Protein AF-A0A2E0W9W4-F1 (afdb_monomer_lite)

Structure (mmCIF, N/CA/C/O backbone):
data_AF-A0A2E0W9W4-F1
#
_entry.id   AF-A0A2E0W9W4-F1
#
loop_
_atom_site.group_PDB
_atom_site.id
_atom_site.type_symbol
_atom_site.label_atom_id
_atom_site.label_alt_id
_atom_site.label_comp_id
_atom_site.label_asym_id
_atom_site.label_entity_id
_atom_site.label_seq_id
_atom_site.pdbx_PDB_ins_code
_atom_site.Cartn_x
_atom_site.Cartn_y
_atom_site.Cartn_z
_atom_site.occupancy
_atom_site.B_iso_or_equiv
_atom_site.auth_seq_id
_atom_site.auth_comp_id
_atom_site.auth_asym_id
_atom_site.auth_atom_id
_atom_site.pdbx_PDB_model_num
ATOM 1 N N . MET A 1 1 ? -20.159 11.761 20.937 1.00 59.03 1 MET A N 1
ATOM 2 C CA . MET A 1 1 ? -19.037 12.256 20.106 1.00 59.03 1 MET A CA 1
ATOM 3 C C . MET A 1 1 ? -18.148 11.113 19.605 1.00 59.03 1 MET A C 1
ATOM 5 O O . MET A 1 1 ? -17.893 11.088 18.409 1.00 59.03 1 MET A O 1
ATOM 9 N N . ALA A 1 2 ? -17.831 10.105 20.431 1.00 62.12 2 ALA A N 1
ATOM 10 C CA . ALA A 1 2 ? -17.024 8.926 20.060 1.00 62.12 2 ALA A CA 1
ATOM 11 C C . ALA A 1 2 ? -17.425 8.205 18.746 1.00 62.12 2 ALA A C 1
ATOM 13 O O . ALA A 1 2 ? -16.573 7.824 17.947 1.00 62.12 2 ALA A O 1
ATOM 14 N N . GLY A 1 3 ? -18.726 8.080 18.445 1.00 65.81 3 GLY A N 1
ATOM 15 C CA . GLY A 1 3 ? -19.186 7.452 17.195 1.00 65.81 3 GLY A CA 1
ATOM 16 C C . GLY A 1 3 ? -18.830 8.217 15.906 1.00 65.81 3 GLY A C 1
ATOM 17 O O . GLY A 1 3 ? -18.777 7.613 14.835 1.00 65.81 3 GLY A O 1
ATOM 18 N N . MET A 1 4 ? -18.580 9.530 15.980 1.00 72.44 4 MET A N 1
ATOM 19 C CA . MET A 1 4 ? -18.131 10.323 14.824 1.00 72.44 4 MET A CA 1
ATOM 20 C C . MET A 1 4 ? -16.628 10.165 14.581 1.00 72.44 4 MET A C 1
ATOM 22 O O . MET A 1 4 ? -16.196 10.076 13.431 1.00 72.44 4 MET A O 1
ATOM 26 N N . GLU A 1 5 ? -15.842 10.075 15.652 1.00 77.62 5 GLU A N 1
ATOM 27 C CA . GLU A 1 5 ? -14.392 9.870 15.586 1.00 77.62 5 GLU A CA 1
ATOM 28 C C . GLU A 1 5 ? -14.059 8.499 15.001 1.00 77.62 5 GLU A C 1
ATOM 30 O O . GLU A 1 5 ? -13.232 8.395 14.097 1.00 77.62 5 GLU A O 1
ATOM 35 N N . GLN A 1 6 ? -14.800 7.462 15.399 1.00 78.12 6 GLN A N 1
ATOM 36 C CA . GLN A 1 6 ? -14.597 6.118 14.868 1.00 78.12 6 GLN A CA 1
ATOM 37 C C . GLN A 1 6 ? -14.927 6.010 13.371 1.00 78.12 6 GLN A C 1
ATOM 39 O O . GLN A 1 6 ? -14.152 5.441 12.605 1.00 78.12 6 GLN A O 1
ATOM 44 N N . ARG A 1 7 ? -16.013 6.649 12.909 1.00 81.50 7 ARG A N 1
ATOM 45 C CA . ARG A 1 7 ? -16.325 6.736 11.467 1.00 81.50 7 ARG A CA 1
ATOM 46 C C . ARG A 1 7 ? -15.258 7.498 10.684 1.00 81.50 7 ARG A C 1
ATOM 48 O O . ARG A 1 7 ? -15.025 7.199 9.515 1.00 81.50 7 ARG A O 1
ATOM 55 N N . THR A 1 8 ? -14.636 8.495 11.305 1.00 86.44 8 THR A N 1
ATOM 56 C CA . THR A 1 8 ? -13.564 9.277 10.682 1.00 86.44 8 THR A CA 1
ATOM 57 C C . THR A 1 8 ? -12.298 8.434 10.560 1.00 86.44 8 THR A C 1
ATOM 59 O O . THR A 1 8 ? -11.721 8.375 9.479 1.00 86.44 8 THR A O 1
ATOM 62 N N . ALA A 1 9 ? -11.926 7.694 11.607 1.00 86.44 9 ALA A N 1
ATOM 63 C CA . ALA A 1 9 ? -10.812 6.748 11.583 1.00 86.44 9 ALA A CA 1
ATOM 64 C C . ALA A 1 9 ? -10.987 5.652 10.514 1.00 86.44 9 ALA A C 1
ATOM 66 O O . ALA A 1 9 ? -10.064 5.380 9.742 1.00 86.44 9 ALA A O 1
ATOM 67 N N . ASP A 1 10 ? -12.184 5.069 10.399 1.00 87.44 10 ASP A N 1
ATOM 68 C CA . ASP A 1 10 ? -12.485 4.068 9.366 1.00 87.44 10 ASP A CA 1
ATOM 69 C C . ASP A 1 10 ? -12.357 4.647 7.948 1.00 87.44 10 ASP A C 1
ATOM 71 O O . ASP A 1 10 ? -11.810 4.002 7.052 1.00 87.44 10 ASP A O 1
ATOM 75 N N . ARG A 1 11 ? -12.793 5.895 7.740 1.00 91.06 11 ARG A N 1
ATOM 76 C CA . ARG A 1 11 ? -12.630 6.589 6.454 1.00 91.06 11 ARG A CA 1
ATOM 77 C C . ARG A 1 11 ? -11.173 6.901 6.149 1.00 91.06 11 ARG A C 1
ATOM 79 O O . ARG A 1 11 ? -10.746 6.674 5.024 1.00 91.06 11 ARG A O 1
ATOM 86 N N . VAL A 1 12 ? -10.407 7.392 7.123 1.00 91.88 12 VAL A N 1
ATOM 87 C CA . VAL A 1 12 ? -8.982 7.704 6.936 1.00 91.88 12 VAL A CA 1
ATOM 88 C C . VAL A 1 12 ? -8.208 6.438 6.585 1.00 91.88 12 VAL A C 1
ATOM 90 O O . VAL A 1 12 ? -7.506 6.420 5.582 1.00 91.88 12 VAL A O 1
ATOM 93 N N . THR A 1 13 ? -8.397 5.350 7.334 1.00 91.44 13 THR A N 1
ATOM 94 C CA . THR A 1 13 ? -7.733 4.067 7.042 1.00 91.44 13 THR A CA 1
ATOM 95 C C . THR A 1 13 ? -8.128 3.508 5.672 1.00 91.44 13 THR A C 1
ATOM 97 O O . THR A 1 13 ? -7.271 3.023 4.932 1.00 91.44 13 THR A O 1
ATOM 100 N N . ALA A 1 14 ? -9.400 3.624 5.283 1.00 92.50 14 ALA A N 1
ATOM 101 C CA . ALA A 1 14 ? -9.849 3.231 3.953 1.00 92.50 14 ALA A CA 1
ATOM 102 C C . ALA A 1 14 ? -9.224 4.091 2.840 1.00 92.50 14 ALA A C 1
ATOM 104 O O . ALA A 1 14 ? -8.786 3.544 1.829 1.00 92.50 14 ALA A O 1
ATOM 105 N N . LEU A 1 15 ? -9.137 5.412 3.031 1.00 93.88 15 LEU A N 1
ATOM 106 C CA . LEU A 1 15 ? -8.503 6.331 2.082 1.00 93.88 15 LEU A CA 1
ATOM 107 C C . LEU A 1 15 ? -7.005 6.056 1.945 1.00 93.88 15 LEU A C 1
ATOM 109 O O . LEU A 1 15 ? -6.511 5.988 0.824 1.00 93.88 15 LEU A O 1
ATOM 113 N N . THR A 1 16 ? -6.292 5.836 3.051 1.00 92.31 16 THR A N 1
ATOM 114 C CA . THR A 1 16 ? -4.866 5.480 3.023 1.00 92.31 16 THR A CA 1
ATOM 115 C C . THR A 1 16 ? -4.632 4.218 2.195 1.00 92.31 16 THR A C 1
ATOM 117 O O . THR A 1 16 ? -3.767 4.208 1.320 1.00 92.31 16 THR A O 1
ATOM 120 N N . ALA A 1 17 ? -5.433 3.172 2.421 1.00 92.31 17 ALA A N 1
ATOM 121 C CA . ALA A 1 17 ? -5.342 1.940 1.643 1.00 92.31 17 ALA A CA 1
ATOM 122 C C . ALA A 1 17 ? -5.688 2.171 0.161 1.00 92.31 17 ALA A C 1
ATOM 124 O O . ALA A 1 17 ? -4.984 1.680 -0.715 1.00 92.31 17 ALA A O 1
ATOM 125 N N . ALA A 1 18 ? -6.729 2.953 -0.141 1.00 93.81 18 ALA A N 1
ATOM 126 C CA . ALA A 1 18 ? -7.107 3.263 -1.520 1.00 93.81 18 ALA A CA 1
ATOM 127 C C . ALA A 1 18 ? -5.993 4.011 -2.272 1.00 93.81 18 ALA A C 1
ATOM 129 O O . ALA A 1 18 ? -5.697 3.682 -3.419 1.00 93.81 18 ALA A O 1
ATOM 130 N N . VAL A 1 19 ? -5.338 4.972 -1.615 1.00 93.69 19 VAL A N 1
ATOM 131 C CA . VAL A 1 19 ? -4.196 5.705 -2.176 1.00 93.69 19 VAL A CA 1
ATOM 132 C C . VAL A 1 19 ? -3.027 4.757 -2.451 1.00 93.69 19 VAL A C 1
ATOM 134 O O . VAL A 1 19 ? -2.475 4.778 -3.547 1.00 93.69 19 VAL A O 1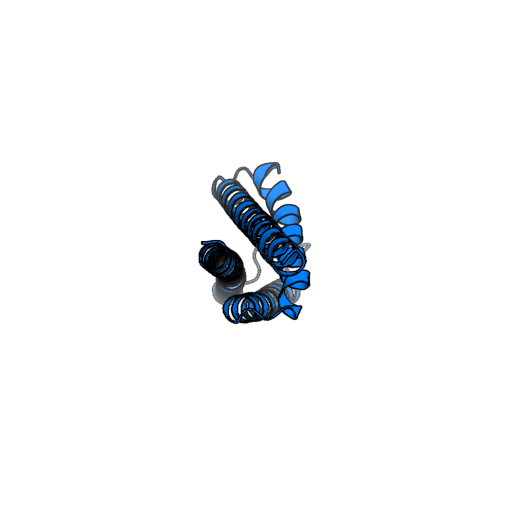
ATOM 137 N N . GLN A 1 20 ? -2.683 3.878 -1.508 1.00 92.00 20 GLN A N 1
ATOM 138 C CA . GLN A 1 20 ? -1.631 2.871 -1.708 1.00 92.00 20 GLN A CA 1
ATOM 139 C C . GLN A 1 20 ? -1.951 1.929 -2.872 1.00 92.00 20 GLN A C 1
ATOM 141 O O . GLN A 1 20 ? -1.085 1.657 -3.701 1.00 92.00 20 GLN A O 1
ATOM 146 N N . ALA A 1 21 ? -3.202 1.482 -2.980 1.00 93.25 21 ALA A N 1
ATOM 147 C CA . ALA A 1 21 ? -3.643 0.654 -4.093 1.00 93.25 21 ALA A CA 1
ATOM 148 C C . ALA A 1 21 ? -3.481 1.377 -5.438 1.00 93.25 21 ALA A C 1
ATOM 150 O O . ALA A 1 21 ? -2.979 0.792 -6.396 1.00 93.25 21 ALA A O 1
ATOM 151 N N . ALA A 1 22 ? -3.855 2.659 -5.497 1.00 93.81 22 ALA A N 1
ATOM 152 C CA . ALA A 1 22 ? -3.709 3.476 -6.696 1.00 93.81 22 ALA A CA 1
ATOM 153 C C . ALA A 1 22 ? -2.240 3.630 -7.112 1.00 93.81 22 ALA A C 1
ATOM 155 O O . ALA A 1 22 ? -1.938 3.514 -8.296 1.00 93.81 22 ALA A O 1
ATOM 156 N N . PHE A 1 23 ? -1.322 3.821 -6.159 1.00 90.31 23 PHE A N 1
ATOM 157 C CA . PHE A 1 23 ? 0.113 3.860 -6.450 1.00 90.31 23 PHE A CA 1
ATOM 158 C C . PHE A 1 23 ? 0.630 2.534 -7.014 1.00 90.31 23 PHE A C 1
ATOM 160 O O . PHE A 1 23 ? 1.332 2.545 -8.019 1.00 90.31 23 PHE A O 1
ATOM 167 N N . LEU A 1 24 ? 0.257 1.399 -6.415 1.00 90.25 24 LEU A N 1
ATOM 168 C CA . LEU A 1 24 ? 0.697 0.073 -6.869 1.00 90.25 24 LEU A CA 1
ATOM 169 C C . LEU A 1 24 ? 0.186 -0.246 -8.277 1.00 90.25 24 LEU A C 1
ATOM 171 O O . LEU A 1 24 ? 0.951 -0.670 -9.140 1.00 90.25 24 LEU A O 1
ATOM 175 N N . ILE A 1 25 ? -1.100 0.004 -8.525 1.00 93.31 25 ILE A N 1
ATOM 176 C CA . ILE A 1 25 ? -1.718 -0.227 -9.834 1.00 93.31 25 ILE A CA 1
ATOM 177 C C . ILE A 1 25 ? -1.151 0.750 -10.867 1.00 93.31 25 ILE A C 1
ATOM 179 O O . ILE A 1 25 ? -0.803 0.339 -11.969 1.00 93.31 25 ILE A O 1
ATOM 183 N N . GLY A 1 26 ? -1.019 2.031 -10.515 1.00 91.69 26 GLY A N 1
ATOM 184 C CA . GLY A 1 26 ? -0.431 3.042 -11.390 1.00 91.69 26 GLY A CA 1
ATOM 185 C C . GLY A 1 26 ? 1.003 2.691 -11.778 1.00 91.69 26 GLY A C 1
ATOM 186 O O . GLY A 1 26 ? 1.352 2.764 -12.953 1.00 91.69 26 GLY A O 1
ATOM 187 N N . TYR A 1 27 ? 1.806 2.226 -10.819 1.00 88.12 27 TYR A N 1
ATOM 188 C CA . TYR A 1 27 ? 3.160 1.749 -11.078 1.00 88.12 27 TYR A CA 1
ATOM 189 C C . TYR A 1 27 ? 3.168 0.535 -12.016 1.00 88.12 27 TYR A C 1
ATOM 191 O O . TYR A 1 27 ? 3.884 0.548 -13.015 1.00 88.12 27 TYR A O 1
ATOM 199 N N . ALA A 1 28 ? 2.306 -0.460 -11.774 1.00 90.75 28 ALA A N 1
ATOM 200 C CA . ALA A 1 28 ? 2.166 -1.618 -12.658 1.00 90.75 28 ALA A CA 1
ATOM 201 C C . ALA A 1 28 ? 1.817 -1.211 -14.100 1.00 90.75 28 ALA A C 1
ATOM 203 O O . ALA A 1 28 ? 2.388 -1.746 -15.048 1.00 90.75 28 ALA A O 1
ATOM 204 N N . VAL A 1 29 ? 0.914 -0.239 -14.274 1.00 93.94 29 VAL A N 1
ATOM 205 C CA . VAL A 1 29 ? 0.528 0.289 -15.592 1.00 93.94 29 VAL A CA 1
ATOM 206 C C . VAL A 1 29 ? 1.700 0.998 -16.271 1.00 93.94 29 VAL A C 1
ATOM 208 O O . VAL A 1 29 ? 1.927 0.783 -17.461 1.00 93.94 29 VAL A O 1
ATOM 211 N N . VAL A 1 30 ? 2.462 1.812 -15.534 1.00 90.19 30 VAL A N 1
ATOM 212 C CA . VAL A 1 30 ? 3.646 2.499 -16.072 1.00 90.19 30 VAL A CA 1
ATOM 213 C C . VAL A 1 30 ? 4.704 1.491 -16.519 1.00 90.19 30 VAL A C 1
ATOM 215 O O . VAL A 1 30 ? 5.183 1.593 -17.646 1.00 90.19 30 VAL A O 1
ATOM 218 N N . ILE A 1 31 ? 5.030 0.489 -15.697 1.00 88.56 31 ILE A N 1
ATOM 219 C CA . ILE A 1 31 ? 6.015 -0.542 -16.056 1.00 88.56 31 ILE A CA 1
ATOM 220 C C . ILE A 1 31 ? 5.531 -1.382 -17.239 1.00 88.56 31 ILE A C 1
ATOM 222 O O . ILE A 1 31 ? 6.302 -1.628 -18.163 1.00 88.56 31 ILE A O 1
ATOM 226 N N . ALA A 1 32 ? 4.251 -1.761 -17.278 1.00 89.56 32 ALA A N 1
ATOM 227 C CA . ALA A 1 32 ? 3.683 -2.473 -18.420 1.00 89.56 32 ALA A CA 1
ATOM 228 C C . ALA A 1 32 ? 3.800 -1.654 -19.715 1.00 89.56 32 ALA A C 1
ATOM 230 O O . ALA A 1 32 ? 4.190 -2.185 -20.754 1.00 89.56 32 ALA A O 1
ATOM 231 N N . TYR A 1 33 ? 3.507 -0.352 -19.650 1.00 92.44 33 TYR A N 1
ATOM 232 C CA . TYR A 1 33 ? 3.663 0.553 -20.784 1.00 92.44 33 TYR A CA 1
ATOM 233 C C . TYR A 1 33 ? 5.126 0.664 -21.233 1.00 92.44 33 TYR A C 1
ATOM 235 O O . TYR A 1 33 ? 5.407 0.579 -22.430 1.00 92.44 33 TYR A O 1
ATOM 243 N N . LEU A 1 34 ? 6.069 0.820 -20.299 1.00 87.69 34 LEU A N 1
ATOM 244 C CA . LEU A 1 34 ? 7.500 0.885 -20.608 1.00 87.69 34 LEU A CA 1
ATOM 245 C C . LEU A 1 34 ? 8.005 -0.422 -21.227 1.00 87.69 34 LEU A C 1
ATOM 247 O O . LEU A 1 34 ? 8.658 -0.379 -22.264 1.00 87.69 34 LEU A O 1
ATOM 251 N N . LEU A 1 35 ? 7.608 -1.573 -20.681 1.00 87.50 35 LEU A N 1
ATOM 252 C CA . LEU A 1 35 ? 7.957 -2.885 -21.223 1.00 87.50 35 LEU A CA 1
ATOM 253 C C . LEU A 1 35 ? 7.488 -3.047 -22.676 1.00 87.50 35 LEU A C 1
ATOM 255 O O . LEU A 1 35 ? 8.243 -3.525 -23.517 1.00 87.50 35 LEU A O 1
ATOM 259 N N . VAL A 1 36 ? 6.255 -2.632 -22.982 1.00 88.62 36 VAL A N 1
ATOM 260 C CA . VAL A 1 36 ? 5.696 -2.721 -24.342 1.00 88.62 36 VAL A CA 1
ATOM 261 C C . VAL A 1 36 ? 6.349 -1.717 -25.295 1.00 88.62 36 VAL A C 1
ATOM 263 O O . VAL A 1 36 ? 6.539 -2.026 -26.468 1.00 88.62 36 VAL A O 1
ATOM 266 N N . SER A 1 37 ? 6.680 -0.516 -24.815 1.00 88.19 37 SER A N 1
ATOM 267 C CA . SER A 1 37 ? 7.181 0.574 -25.662 1.00 88.19 37 SER A CA 1
ATOM 268 C C . SER A 1 37 ? 8.692 0.552 -25.884 1.00 88.19 37 SER A C 1
ATOM 270 O O . SER A 1 37 ? 9.151 1.015 -26.927 1.00 88.19 37 SER A O 1
ATOM 272 N N . ARG A 1 38 ? 9.466 0.041 -24.925 1.00 86.81 38 ARG A N 1
ATOM 273 C CA . ARG A 1 38 ? 10.937 0.109 -24.923 1.00 86.81 38 ARG A CA 1
ATOM 274 C C . ARG A 1 38 ? 11.622 -1.239 -24.707 1.00 86.81 38 ARG A C 1
ATOM 276 O O . ARG A 1 38 ? 12.828 -1.335 -24.907 1.00 86.81 38 ARG A O 1
ATOM 283 N N . GLY A 1 39 ? 10.868 -2.281 -24.359 1.00 78.62 39 GLY A N 1
ATOM 284 C CA . GLY A 1 39 ? 11.439 -3.543 -23.898 1.00 78.62 39 GLY A CA 1
ATOM 285 C C . GLY A 1 39 ? 11.923 -3.459 -22.443 1.00 78.62 39 GLY A C 1
ATOM 286 O O . GLY A 1 39 ? 11.724 -2.442 -21.778 1.00 78.62 39 GLY A O 1
ATOM 287 N N . PRO A 1 40 ? 12.503 -4.542 -21.903 1.00 78.12 40 PRO A N 1
ATOM 288 C CA . PRO A 1 40 ? 13.026 -4.559 -20.539 1.00 78.12 40 PRO A CA 1
ATOM 289 C C . PRO A 1 40 ? 14.253 -3.637 -20.413 1.00 78.12 40 PRO A C 1
ATOM 291 O O . PRO A 1 40 ? 15.250 -3.831 -21.102 1.00 78.12 40 PRO A O 1
ATOM 294 N N . GLU A 1 41 ? 14.184 -2.645 -19.524 1.00 71.81 41 GLU A N 1
ATOM 295 C CA . GLU A 1 41 ? 15.291 -1.730 -19.208 1.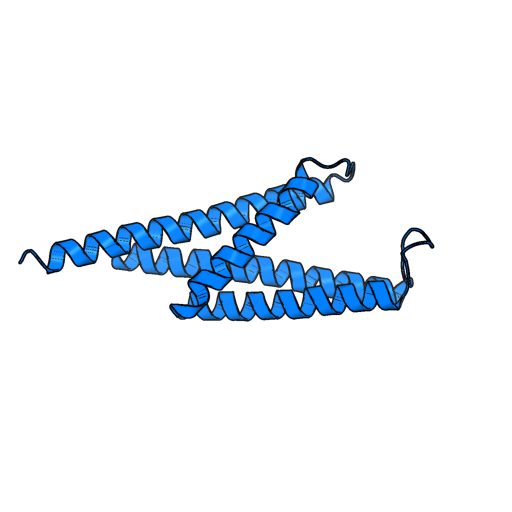00 71.81 41 GLU A CA 1
ATOM 296 C C . GLU A 1 41 ? 15.991 -2.181 -17.906 1.00 71.81 41 GLU A C 1
ATOM 298 O O . GLU A 1 41 ? 15.333 -2.408 -16.891 1.00 71.81 41 GLU A O 1
ATOM 303 N N . GLY A 1 42 ? 17.324 -2.325 -17.918 1.00 64.69 42 GLY A N 1
ATOM 304 C CA . GLY A 1 42 ? 18.140 -2.675 -16.743 1.00 64.69 42 GLY A CA 1
ATOM 305 C C . GLY A 1 42 ? 19.446 -3.402 -17.107 1.00 64.69 42 GLY A C 1
ATOM 306 O O . GLY A 1 42 ? 19.696 -3.641 -18.288 1.00 64.69 42 GLY A O 1
ATOM 307 N N . PRO A 1 43 ? 20.297 -3.758 -16.123 1.00 61.84 43 PRO A N 1
ATOM 308 C CA . PRO A 1 43 ? 21.485 -4.578 -16.366 1.00 61.84 43 PRO A CA 1
ATOM 309 C C . PRO A 1 43 ? 21.085 -5.901 -17.032 1.00 61.84 43 PRO A C 1
ATOM 311 O O . PRO A 1 43 ? 20.155 -6.558 -16.557 1.00 61.84 43 PRO A O 1
ATOM 314 N N . GLU A 1 44 ? 21.781 -6.309 -18.101 1.00 63.78 44 GLU A N 1
ATOM 315 C CA . GLU A 1 44 ? 21.445 -7.522 -18.880 1.00 63.78 44 GLU A CA 1
ATOM 316 C C . GLU A 1 44 ? 21.356 -8.791 -18.014 1.00 63.78 44 GLU A C 1
ATOM 318 O O . GLU A 1 44 ? 20.636 -9.730 -18.338 1.00 63.78 44 GLU A O 1
ATOM 323 N N . GLU A 1 45 ? 22.043 -8.788 -16.871 1.00 58.97 45 GLU A N 1
ATOM 324 C CA . GLU A 1 45 ? 22.070 -9.860 -15.875 1.00 58.97 45 GLU A CA 1
ATOM 325 C C . GLU A 1 45 ? 20.703 -10.122 -15.208 1.00 58.97 45 GLU A C 1
ATOM 327 O O . GLU A 1 45 ? 20.463 -11.224 -14.716 1.00 58.97 45 GLU A O 1
ATOM 332 N N . VAL A 1 46 ? 19.797 -9.133 -15.182 1.00 60.25 46 VAL A N 1
ATOM 333 C CA . VAL A 1 46 ? 18.483 -9.220 -14.506 1.00 60.25 46 VAL A CA 1
ATOM 334 C C . VAL A 1 46 ? 17.307 -8.720 -15.353 1.00 60.25 46 VAL A C 1
ATOM 336 O O . VAL A 1 46 ? 16.158 -9.082 -15.084 1.00 60.25 46 VAL A O 1
ATOM 339 N N . ALA A 1 47 ? 17.565 -7.922 -16.391 1.00 65.31 47 ALA A N 1
ATOM 340 C CA . ALA A 1 47 ? 16.549 -7.346 -17.267 1.00 65.31 47 ALA A CA 1
ATOM 341 C C . ALA A 1 47 ? 16.039 -8.373 -18.290 1.00 65.31 47 ALA A C 1
ATOM 343 O O . ALA A 1 47 ? 16.363 -8.341 -19.474 1.00 65.31 47 ALA A O 1
ATOM 344 N N . SER A 1 48 ? 15.209 -9.306 -17.825 1.00 75.75 48 SER A N 1
ATOM 345 C CA . SER A 1 48 ? 14.503 -10.2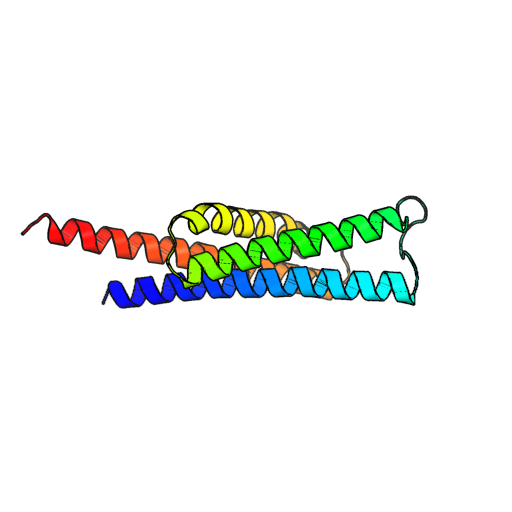56 -18.687 1.00 75.75 48 SER A CA 1
ATOM 346 C C . SER A 1 48 ? 13.031 -9.859 -18.827 1.00 75.75 48 SER A C 1
ATOM 348 O O . SER A 1 48 ? 12.374 -9.514 -17.845 1.00 75.75 48 SER A O 1
ATOM 350 N N . GLY A 1 49 ? 12.482 -9.938 -20.044 1.00 76.81 49 GLY A N 1
ATOM 351 C CA . GLY A 1 49 ? 11.053 -9.689 -20.294 1.00 76.81 49 GLY A CA 1
ATOM 352 C C . GLY A 1 49 ? 10.110 -10.458 -19.347 1.00 76.81 49 GLY A C 1
ATOM 353 O O . GLY A 1 49 ? 9.168 -9.855 -18.834 1.00 76.81 49 GLY A O 1
ATOM 354 N N . PRO A 1 50 ? 10.370 -11.747 -19.033 1.00 82.38 50 PRO A N 1
ATOM 355 C CA . PRO A 1 50 ? 9.603 -12.492 -18.034 1.00 82.38 50 PRO A CA 1
ATOM 356 C C . PRO A 1 50 ? 9.705 -11.930 -16.610 1.00 82.38 50 PRO A C 1
ATOM 358 O O . PRO A 1 50 ? 8.707 -11.937 -15.892 1.00 82.38 50 PRO A O 1
ATOM 361 N N . GLY A 1 51 ? 10.876 -11.431 -16.200 1.00 83.88 51 GLY A N 1
ATOM 362 C CA . GLY A 1 51 ? 11.067 -10.809 -14.887 1.00 83.88 51 GLY A CA 1
ATOM 363 C C . GLY A 1 51 ? 10.225 -9.544 -14.729 1.00 83.88 51 GLY A C 1
ATOM 364 O O . GLY A 1 51 ? 9.457 -9.429 -13.776 1.00 83.88 51 GLY A O 1
ATOM 365 N N . VAL A 1 52 ? 10.278 -8.654 -15.724 1.00 83.44 52 VAL A N 1
ATOM 366 C CA . VAL A 1 52 ? 9.466 -7.424 -15.740 1.00 83.44 52 VAL A CA 1
ATOM 367 C C . VAL A 1 52 ? 7.969 -7.752 -15.827 1.00 83.44 52 VAL A C 1
ATOM 369 O O . VAL A 1 52 ? 7.146 -7.122 -15.167 1.00 83.44 52 VAL A O 1
ATOM 372 N N . ALA A 1 53 ? 7.580 -8.785 -16.580 1.00 86.19 53 ALA A N 1
ATOM 373 C CA . ALA A 1 53 ? 6.189 -9.238 -16.619 1.00 86.19 53 ALA A CA 1
ATOM 374 C C . ALA A 1 53 ? 5.702 -9.758 -15.252 1.00 86.19 53 ALA A C 1
ATOM 376 O O . ALA A 1 53 ? 4.590 -9.434 -14.830 1.00 86.19 53 ALA A O 1
ATOM 377 N N . ALA A 1 54 ? 6.526 -10.528 -14.535 1.00 87.19 54 ALA A N 1
ATOM 378 C CA . ALA A 1 54 ? 6.203 -10.997 -13.189 1.00 87.19 54 ALA A CA 1
ATOM 379 C C . ALA A 1 54 ? 6.065 -9.833 -12.194 1.00 87.19 54 ALA A C 1
ATOM 381 O O . ALA A 1 54 ? 5.177 -9.857 -11.337 1.00 87.19 54 ALA A O 1
ATOM 382 N N . GLU A 1 55 ? 6.891 -8.796 -12.335 1.00 87.25 55 GLU A N 1
ATOM 383 C CA . GLU A 1 55 ? 6.795 -7.560 -11.557 1.00 87.25 55 GLU A CA 1
ATOM 384 C C . GLU A 1 55 ? 5.449 -6.853 -11.780 1.00 87.25 55 GLU A C 1
ATOM 386 O O . GLU A 1 55 ? 4.727 -6.584 -10.817 1.00 87.25 55 GLU A O 1
ATOM 391 N N . VAL A 1 56 ? 5.051 -6.646 -13.042 1.00 89.88 56 VAL A N 1
ATOM 392 C CA . VAL A 1 56 ? 3.748 -6.055 -13.399 1.00 89.88 56 VAL A CA 1
ATOM 393 C C . VAL A 1 56 ? 2.597 -6.841 -12.774 1.00 89.88 56 VAL A C 1
ATOM 395 O O . VAL A 1 56 ? 1.715 -6.258 -12.141 1.00 89.88 56 VAL A O 1
ATOM 398 N N . VAL A 1 57 ? 2.605 -8.170 -12.924 1.00 93.81 57 VAL A N 1
ATOM 399 C CA . VAL A 1 57 ? 1.558 -9.042 -12.373 1.00 93.81 57 VAL A CA 1
ATOM 400 C C . VAL A 1 57 ? 1.516 -8.945 -10.849 1.00 93.81 57 VAL A C 1
ATOM 402 O O . VAL A 1 57 ? 0.435 -8.841 -10.269 1.00 93.81 57 VAL A O 1
ATOM 405 N N . THR A 1 58 ? 2.676 -8.925 -10.194 1.00 92.06 58 THR A N 1
ATOM 406 C CA . THR A 1 58 ? 2.773 -8.838 -8.733 1.00 92.06 58 THR A CA 1
ATOM 407 C C . THR A 1 58 ? 2.195 -7.526 -8.221 1.00 92.06 58 THR A C 1
ATOM 409 O O . THR A 1 58 ? 1.346 -7.544 -7.328 1.00 92.06 58 THR A O 1
ATOM 412 N N . PHE A 1 59 ? 2.581 -6.390 -8.806 1.00 91.88 59 PHE A N 1
ATOM 413 C CA . PHE A 1 59 ? 2.050 -5.091 -8.397 1.00 91.88 59 PHE A CA 1
ATOM 414 C C . PHE A 1 59 ? 0.556 -4.949 -8.687 1.00 91.88 59 PHE A C 1
ATOM 416 O O . PHE A 1 59 ? -0.172 -4.408 -7.855 1.00 91.88 59 PHE A O 1
ATOM 423 N N . ALA A 1 60 ? 0.072 -5.486 -9.809 1.00 93.25 60 ALA A N 1
ATOM 424 C CA . ALA A 1 60 ? -1.350 -5.482 -10.133 1.00 93.25 60 ALA A CA 1
ATOM 425 C C . ALA A 1 60 ? -2.170 -6.319 -9.137 1.00 93.25 60 ALA A C 1
ATOM 427 O O . ALA A 1 60 ? -3.179 -5.841 -8.617 1.00 93.25 60 ALA A O 1
ATOM 428 N N . LEU A 1 61 ? -1.729 -7.544 -8.828 1.00 95.69 61 LEU A N 1
ATOM 429 C CA . LEU A 1 61 ? -2.415 -8.428 -7.879 1.00 95.69 61 LEU A CA 1
ATOM 430 C C . LEU A 1 61 ? -2.357 -7.886 -6.453 1.00 95.69 61 LEU A C 1
ATOM 432 O O . LEU A 1 61 ? -3.374 -7.870 -5.756 1.00 95.69 61 LEU A O 1
ATOM 436 N N . PHE A 1 62 ? -1.188 -7.412 -6.022 1.00 93.69 62 PHE A N 1
ATOM 437 C CA . PHE A 1 62 ? -1.036 -6.815 -4.703 1.00 93.69 62 PHE A CA 1
ATOM 438 C C . PHE A 1 62 ? -1.883 -5.545 -4.588 1.00 93.69 62 PHE A C 1
ATOM 440 O O . PHE A 1 62 ? -2.659 -5.415 -3.644 1.00 93.69 62 PHE A O 1
ATOM 447 N N . GLY A 1 63 ? -1.841 -4.666 -5.593 1.00 93.75 63 GLY A N 1
ATOM 448 C CA . GLY A 1 63 ? -2.686 -3.478 -5.680 1.00 93.75 63 GLY A CA 1
ATOM 449 C C . GLY A 1 63 ? -4.176 -3.810 -5.609 1.00 93.75 63 GLY A C 1
ATOM 450 O O . GLY A 1 63 ? -4.892 -3.226 -4.797 1.00 93.75 63 GLY A O 1
ATOM 451 N N . ALA A 1 64 ? -4.641 -4.805 -6.370 1.00 96.00 64 ALA A N 1
ATOM 452 C CA . ALA A 1 64 ? -6.019 -5.288 -6.297 1.00 96.00 64 ALA A CA 1
ATOM 453 C C . ALA A 1 64 ? -6.375 -5.796 -4.890 1.00 96.00 64 ALA A C 1
ATOM 455 O O . ALA A 1 64 ? -7.424 -5.438 -4.356 1.00 96.00 64 ALA A O 1
ATOM 456 N N . GLY A 1 65 ? -5.486 -6.557 -4.244 1.00 94.81 65 GLY A N 1
ATOM 457 C CA . GLY A 1 65 ? -5.653 -6.986 -2.854 1.00 94.81 65 GLY A CA 1
ATOM 458 C C . GLY A 1 65 ? -5.820 -5.807 -1.889 1.00 94.81 65 GLY A C 1
ATOM 459 O O . GLY A 1 65 ? -6.726 -5.814 -1.051 1.00 94.81 65 GLY A O 1
ATOM 460 N N . VAL A 1 66 ? -5.016 -4.752 -2.049 1.00 95.62 66 VAL A N 1
ATOM 461 C CA . VAL A 1 66 ? -5.130 -3.523 -1.250 1.00 95.62 66 VAL A CA 1
ATOM 462 C C . VAL A 1 66 ? -6.452 -2.792 -1.526 1.00 95.62 66 VAL A C 1
ATOM 464 O O . VAL A 1 66 ? -7.066 -2.298 -0.579 1.00 95.62 66 VAL A O 1
ATOM 467 N N . VAL A 1 67 ? -6.967 -2.789 -2.766 1.00 96.81 67 VAL A N 1
ATOM 468 C CA . VAL A 1 67 ? -8.321 -2.273 -3.061 1.00 96.81 67 VAL A CA 1
ATOM 469 C C . VAL A 1 67 ? -9.374 -3.021 -2.242 1.00 96.81 67 VAL A C 1
ATOM 471 O O . VAL A 1 67 ? -10.232 -2.386 -1.626 1.00 96.81 67 VAL A O 1
ATOM 474 N N . VAL A 1 68 ? -9.306 -4.356 -2.168 1.00 96.75 68 VAL A N 1
ATOM 475 C CA . VAL A 1 68 ? -10.262 -5.141 -1.364 1.00 96.75 68 VAL A CA 1
ATOM 476 C C . VAL A 1 68 ? -10.173 -4.757 0.118 1.00 96.75 68 VAL A C 1
ATOM 478 O O . VAL A 1 68 ? -11.204 -4.605 0.778 1.00 96.75 68 VAL A O 1
ATOM 481 N N . VAL A 1 69 ? -8.966 -4.534 0.646 1.00 94.44 69 VAL A N 1
ATOM 482 C CA . VAL A 1 69 ? -8.764 -4.051 2.024 1.00 94.44 69 VAL A CA 1
ATOM 483 C C . VAL A 1 69 ? -9.383 -2.667 2.224 1.00 94.44 69 VAL A C 1
ATOM 485 O O . VAL A 1 69 ? -10.097 -2.464 3.210 1.00 94.44 69 VAL A O 1
ATOM 488 N N . ALA A 1 70 ? -9.167 -1.741 1.287 1.00 94.12 70 ALA A N 1
ATOM 489 C CA . ALA A 1 70 ? -9.731 -0.395 1.320 1.00 94.12 70 ALA A CA 1
ATOM 490 C C . ALA A 1 70 ? -11.267 -0.429 1.328 1.00 94.12 70 ALA A C 1
ATOM 492 O O . ALA A 1 70 ? -11.898 0.182 2.189 1.00 94.12 70 ALA A O 1
ATOM 493 N N . VAL A 1 71 ? -11.876 -1.224 0.443 1.00 94.56 71 VAL A N 1
ATOM 494 C CA . VAL A 1 71 ? -13.332 -1.433 0.391 1.00 94.56 71 VAL A CA 1
ATOM 495 C C . VAL A 1 71 ? -13.841 -2.095 1.673 1.00 94.56 71 VAL A C 1
ATOM 497 O O . VAL A 1 71 ? -14.886 -1.714 2.204 1.00 94.56 71 VAL A O 1
ATOM 500 N N . GLY A 1 72 ? -13.115 -3.076 2.210 1.00 91.44 72 GLY A N 1
ATOM 501 C CA . GLY A 1 72 ? -13.440 -3.705 3.488 1.00 91.44 72 GLY A CA 1
ATOM 502 C C . GLY A 1 72 ? -13.449 -2.692 4.633 1.00 91.44 72 GLY A C 1
ATOM 503 O O . GLY A 1 72 ? -14.381 -2.687 5.437 1.00 91.44 72 GLY A O 1
ATOM 504 N N . ARG A 1 73 ? -12.449 -1.802 4.678 1.00 92.62 73 ARG A N 1
ATOM 505 C CA . ARG A 1 73 ? -12.353 -0.724 5.671 1.00 92.62 73 ARG A CA 1
ATOM 506 C C . ARG A 1 73 ? -13.461 0.307 5.521 1.00 92.62 73 ARG A C 1
ATOM 508 O O . ARG A 1 73 ? -14.108 0.623 6.513 1.00 92.62 73 ARG A O 1
ATOM 515 N N . TRP A 1 74 ? -13.746 0.732 4.293 1.00 92.00 74 TRP A N 1
ATOM 516 C CA . TRP A 1 74 ? -14.824 1.677 3.997 1.00 92.00 74 TRP A CA 1
ATOM 517 C C . TRP A 1 74 ? -16.190 1.166 4.472 1.00 92.00 74 TRP A C 1
ATOM 519 O O . TRP A 1 74 ? -17.014 1.927 4.968 1.00 92.00 74 TRP A O 1
ATOM 529 N N . ASN A 1 75 ? -16.408 -0.147 4.366 1.00 90.25 75 ASN A N 1
ATOM 530 C CA . ASN A 1 75 ? -17.631 -0.813 4.805 1.00 90.25 75 ASN A CA 1
ATOM 531 C C . ASN A 1 75 ? -17.610 -1.261 6.280 1.00 90.25 75 ASN A C 1
ATOM 533 O O . ASN A 1 75 ? -18.488 -2.020 6.688 1.00 90.25 75 ASN A O 1
ATOM 537 N N . GLY A 1 76 ? -16.597 -0.879 7.066 1.00 86.19 76 GLY A N 1
ATOM 538 C CA . GLY A 1 76 ? -16.496 -1.233 8.485 1.00 86.19 76 GLY A CA 1
ATOM 539 C C . GLY A 1 76 ? -16.308 -2.7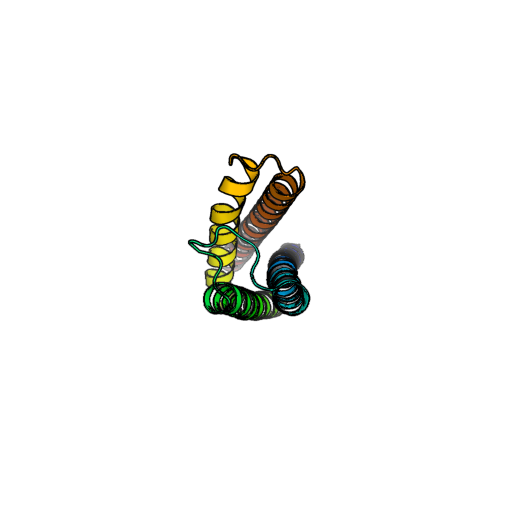30 8.772 1.00 86.19 76 GLY A C 1
ATOM 540 O O . GLY A 1 76 ? -16.589 -3.181 9.881 1.00 86.19 76 GLY A O 1
ATOM 541 N N . ARG A 1 77 ? -15.845 -3.542 7.809 1.00 88.25 77 ARG A N 1
ATOM 542 C CA . ARG A 1 77 ? -15.670 -4.993 8.017 1.00 88.25 77 A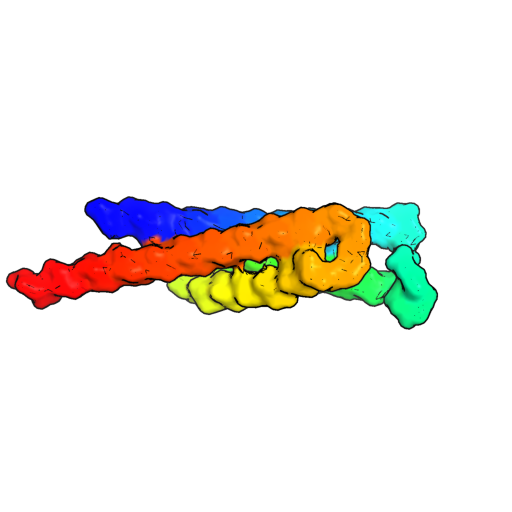RG A CA 1
ATOM 543 C C . ARG A 1 77 ? -14.465 -5.289 8.913 1.00 88.25 77 ARG A C 1
ATOM 545 O O . ARG A 1 77 ? -13.350 -4.877 8.619 1.00 88.25 77 ARG A O 1
ATOM 552 N N . SER A 1 78 ? -14.647 -6.061 9.981 1.00 84.06 78 SER A N 1
ATOM 553 C CA . SER A 1 78 ? -13.570 -6.376 10.939 1.00 84.06 78 SER A CA 1
ATOM 554 C C . SER A 1 78 ? -12.415 -7.184 10.331 1.00 84.06 78 SER A C 1
ATOM 556 O O . SER A 1 78 ? -11.260 -6.970 10.698 1.00 84.06 78 SER A O 1
ATOM 558 N N . TRP A 1 79 ? -12.697 -8.066 9.366 1.00 91.06 79 TRP A N 1
ATOM 559 C CA . TRP A 1 79 ? -11.682 -8.928 8.748 1.00 91.06 79 TRP A CA 1
ATOM 560 C C . TRP A 1 79 ? -10.572 -8.138 8.043 1.00 91.06 79 TRP A C 1
ATOM 562 O O . TRP A 1 79 ? -9.438 -8.605 7.988 1.00 91.06 79 TRP A O 1
ATOM 572 N N . SER A 1 80 ? -10.853 -6.926 7.549 1.00 91.81 80 SER A N 1
ATOM 573 C CA . SER A 1 80 ? -9.867 -6.137 6.807 1.00 91.81 80 SER A CA 1
ATOM 574 C C . SER A 1 80 ? -8.839 -5.446 7.710 1.00 91.81 80 SER A C 1
ATOM 576 O O . SER A 1 80 ? -7.977 -4.727 7.213 1.00 91.81 80 SER A O 1
ATOM 578 N N . THR A 1 81 ? -8.898 -5.614 9.040 1.00 90.56 81 THR A N 1
ATOM 579 C CA . THR A 1 81 ? -8.003 -4.871 9.948 1.00 90.56 81 THR A CA 1
ATOM 580 C C . THR A 1 81 ? -6.598 -5.439 9.947 1.00 90.56 81 THR A C 1
ATOM 582 O O . THR A 1 81 ? -5.635 -4.691 9.821 1.00 90.56 81 THR A O 1
ATOM 585 N N . VAL A 1 82 ? -6.484 -6.759 10.061 1.00 94.06 82 VAL A N 1
ATOM 586 C CA . VAL A 1 82 ? -5.193 -7.448 9.997 1.00 94.06 82 VAL A CA 1
ATOM 587 C C . VAL A 1 82 ? -4.489 -7.190 8.660 1.00 94.06 82 VAL A C 1
ATOM 589 O O . VAL A 1 82 ? -3.364 -6.693 8.695 1.00 94.06 82 VAL A O 1
ATOM 592 N N . PRO A 1 83 ? -5.115 -7.41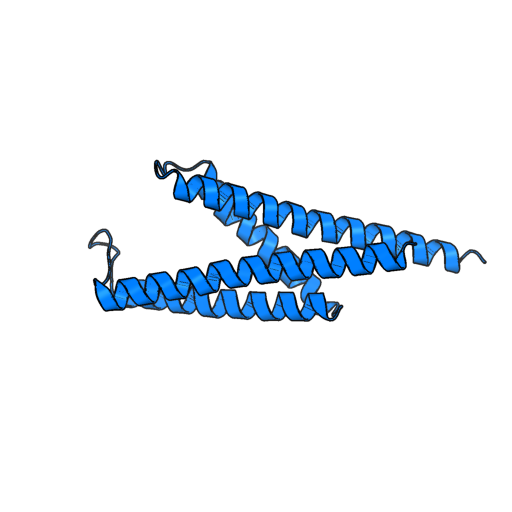7 7.486 1.00 93.88 83 PRO A N 1
ATOM 593 C CA . PRO A 1 83 ? -4.444 -7.161 6.217 1.00 93.88 83 PRO A CA 1
ATOM 594 C C . PRO A 1 83 ? -4.121 -5.676 6.013 1.00 93.88 83 PRO A C 1
ATOM 596 O O . PRO A 1 83 ? -3.083 -5.371 5.441 1.00 93.88 83 PRO A O 1
ATOM 599 N N . PHE A 1 84 ? -4.923 -4.743 6.542 1.00 95.00 84 PHE A N 1
ATOM 600 C CA . PHE A 1 84 ? -4.567 -3.321 6.530 1.00 95.00 84 PHE A CA 1
ATOM 601 C C . PHE A 1 84 ? -3.255 -3.048 7.273 1.00 95.00 84 PHE A C 1
ATOM 603 O O . PHE A 1 84 ? -2.378 -2.390 6.722 1.00 95.00 84 PHE A O 1
ATOM 610 N N . VAL A 1 85 ? -3.092 -3.577 8.490 1.00 96.12 85 VAL A N 1
ATOM 611 C CA . VAL A 1 85 ? -1.845 -3.417 9.258 1.00 96.12 85 VAL A CA 1
ATOM 612 C C . VAL A 1 85 ? -0.665 -4.014 8.497 1.00 96.12 85 VAL A C 1
ATOM 614 O O . VAL A 1 85 ? 0.372 -3.367 8.396 1.00 96.12 85 VAL A O 1
ATOM 617 N N . VAL A 1 86 ? -0.834 -5.200 7.905 1.00 95.81 86 VAL A N 1
ATOM 618 C CA . VAL A 1 86 ? 0.209 -5.837 7.085 1.00 95.81 86 VAL A CA 1
ATOM 619 C C . VAL A 1 86 ? 0.627 -4.932 5.924 1.00 95.81 86 VAL A C 1
ATOM 621 O O . VAL A 1 86 ? 1.818 -4.711 5.733 1.00 95.81 86 VAL A O 1
ATOM 624 N N . VAL A 1 87 ? -0.328 -4.346 5.196 1.00 94.56 87 VAL A N 1
ATOM 625 C CA . VAL A 1 87 ? -0.039 -3.408 4.097 1.00 94.56 87 VAL A CA 1
ATOM 626 C C . VAL A 1 87 ? 0.734 -2.184 4.594 1.00 94.56 87 VAL A C 1
ATOM 628 O O . VAL A 1 87 ? 1.694 -1.771 3.942 1.00 94.56 87 VAL A O 1
ATOM 631 N N . GLN A 1 88 ? 0.380 -1.629 5.758 1.00 95.25 88 GLN A N 1
ATOM 632 C CA . GLN A 1 88 ? 1.111 -0.490 6.323 1.00 95.25 88 GLN A CA 1
ATOM 633 C C . GLN A 1 88 ? 2.544 -0.853 6.715 1.00 95.25 88 GLN A C 1
ATOM 635 O O . GLN A 1 88 ? 3.468 -0.100 6.416 1.00 95.25 88 GLN A O 1
ATOM 640 N N . LEU A 1 89 ? 2.748 -2.017 7.336 1.00 95.50 89 LEU A N 1
ATOM 641 C CA . LEU A 1 89 ? 4.083 -2.477 7.716 1.00 95.50 89 LEU A CA 1
ATOM 642 C C . LEU A 1 89 ? 4.956 -2.740 6.488 1.00 95.50 89 LEU A C 1
ATOM 644 O O . LEU A 1 89 ? 6.082 -2.262 6.445 1.00 95.50 89 LEU A O 1
ATOM 648 N N . LEU A 1 90 ? 4.419 -3.410 5.465 1.00 92.44 90 LEU A N 1
ATOM 649 C CA . LEU A 1 90 ? 5.125 -3.619 4.198 1.00 92.44 90 LEU A CA 1
ATOM 650 C C . LEU A 1 90 ? 5.480 -2.291 3.525 1.00 92.44 90 LEU A C 1
ATOM 652 O O . LEU A 1 90 ? 6.602 -2.122 3.054 1.00 92.44 90 LEU A O 1
ATOM 656 N N . THR A 1 91 ? 4.553 -1.328 3.532 1.00 92.00 91 THR A N 1
ATOM 657 C CA . THR A 1 91 ? 4.802 0.016 2.993 1.00 92.00 91 THR A CA 1
ATOM 658 C C . THR A 1 91 ? 5.972 0.684 3.711 1.00 92.00 91 THR A C 1
ATOM 660 O O . THR A 1 91 ? 6.856 1.215 3.047 1.00 92.00 91 THR A O 1
ATOM 663 N N . LEU A 1 92 ? 6.024 0.606 5.045 1.00 92.12 92 LEU A N 1
ATOM 664 C CA . LEU A 1 92 ? 7.135 1.138 5.842 1.00 92.12 92 LEU A CA 1
ATOM 665 C C . LEU A 1 92 ? 8.457 0.404 5.577 1.00 92.12 92 LEU A C 1
ATOM 667 O O . LEU A 1 92 ? 9.512 1.032 5.491 1.00 92.12 92 LEU A O 1
ATOM 671 N N . THR A 1 93 ? 8.414 -0.922 5.426 1.00 92.38 93 THR A N 1
ATOM 672 C CA . THR A 1 93 ? 9.596 -1.735 5.108 1.00 92.38 93 THR A CA 1
ATOM 673 C C . THR A 1 93 ? 10.207 -1.338 3.767 1.00 92.38 93 THR A C 1
ATOM 675 O O . THR A 1 93 ? 11.427 -1.257 3.660 1.00 92.38 93 THR A O 1
ATOM 678 N N . VAL A 1 94 ? 9.378 -1.062 2.758 1.00 87.62 94 VAL A N 1
ATOM 679 C CA . VAL A 1 94 ? 9.841 -0.673 1.417 1.00 87.62 94 VAL A CA 1
ATOM 680 C C . VAL A 1 94 ? 10.206 0.812 1.347 1.00 87.62 94 VAL A C 1
ATOM 682 O O . VAL A 1 94 ? 11.128 1.183 0.624 1.00 87.62 94 VAL A O 1
ATOM 685 N N . SER A 1 95 ? 9.535 1.680 2.107 1.00 86.50 95 SER A N 1
ATOM 686 C CA . SER A 1 95 ? 9.792 3.121 2.067 1.00 86.50 95 SER A CA 1
ATOM 687 C C . SER A 1 95 ? 11.105 3.527 2.739 1.00 86.50 95 SER A C 1
ATOM 689 O O . SER A 1 95 ? 11.737 4.492 2.308 1.00 86.50 95 SER A O 1
ATOM 691 N N . PHE A 1 96 ? 11.553 2.786 3.754 1.00 82.94 96 PHE A N 1
ATOM 692 C CA . PHE A 1 96 ? 12.798 3.073 4.471 1.00 82.94 96 PHE A CA 1
ATOM 693 C C . PHE A 1 96 ? 14.045 3.035 3.555 1.00 82.94 96 PHE A C 1
ATOM 695 O O . PHE A 1 96 ? 14.778 4.030 3.531 1.00 82.94 96 PHE A O 1
ATOM 702 N N . PRO A 1 97 ? 14.266 1.993 2.722 1.00 82.12 97 PRO A N 1
ATOM 703 C CA . PRO A 1 97 ? 15.311 1.999 1.695 1.00 82.12 97 PRO A CA 1
ATOM 704 C C . PRO A 1 97 ? 15.198 3.138 0.678 1.00 82.12 97 PRO A C 1
ATOM 706 O O . PRO A 1 97 ? 16.218 3.628 0.212 1.00 82.12 97 PRO A O 1
ATOM 709 N N . LEU A 1 98 ? 13.989 3.586 0.329 1.00 80.50 98 LEU A N 1
ATOM 710 C CA . LEU A 1 98 ? 13.806 4.676 -0.638 1.00 80.50 98 LEU A CA 1
ATOM 711 C C . LEU A 1 98 ? 14.225 6.040 -0.071 1.00 80.50 98 LEU A C 1
ATOM 713 O O . LEU A 1 98 ? 14.702 6.898 -0.810 1.00 80.50 98 LEU A O 1
ATOM 717 N N . ILE A 1 99 ? 14.059 6.239 1.239 1.00 81.50 99 ILE A N 1
ATOM 718 C CA . ILE A 1 99 ? 14.454 7.472 1.935 1.00 81.50 99 ILE A CA 1
ATOM 719 C C . ILE A 1 99 ? 15.957 7.483 2.231 1.00 81.50 99 ILE A C 1
ATOM 721 O O . ILE A 1 99 ? 16.606 8.513 2.056 1.00 81.50 99 ILE A O 1
ATOM 725 N N . LEU A 1 100 ? 16.493 6.359 2.717 1.00 75.12 100 LEU A N 1
ATOM 726 C CA . LEU A 1 100 ? 17.852 6.273 3.268 1.00 75.12 100 LEU A CA 1
ATOM 727 C C . LEU A 1 100 ? 18.874 5.638 2.321 1.00 75.12 100 LEU A C 1
ATOM 729 O O . LEU A 1 100 ? 20.075 5.704 2.577 1.00 75.12 100 LEU A O 1
ATOM 733 N N . GLY A 1 101 ? 18.413 4.992 1.253 1.00 64.50 101 GLY A N 1
ATOM 734 C CA . GLY A 1 101 ? 19.263 4.319 0.282 1.00 64.50 101 GLY A CA 1
ATOM 735 C C . GLY A 1 101 ? 20.003 5.277 -0.651 1.00 64.50 101 GLY A C 1
ATOM 736 O O . GLY A 1 101 ? 19.690 6.460 -0.778 1.00 64.50 101 GLY A O 1
ATOM 737 N N . GLN A 1 102 ? 20.978 4.712 -1.364 1.00 52.91 102 GLN A N 1
ATOM 738 C CA . GLN A 1 102 ? 21.890 5.375 -2.308 1.00 52.91 102 GLN A CA 1
ATOM 739 C C . GLN A 1 102 ? 21.205 5.954 -3.565 1.00 52.91 102 GLN A C 1
ATOM 741 O O . GLN A 1 102 ? 21.891 6.430 -4.468 1.00 52.91 102 GLN A O 1
ATOM 746 N N . ALA A 1 103 ? 19.871 5.922 -3.657 1.00 55.00 103 ALA A N 1
ATOM 747 C CA . ALA A 1 103 ? 19.143 6.524 -4.764 1.00 55.00 103 ALA A CA 1
ATOM 748 C C . ALA A 1 103 ? 19.388 8.044 -4.751 1.00 55.00 103 ALA A C 1
ATOM 750 O O . ALA A 1 103 ? 18.868 8.783 -3.909 1.00 55.00 103 ALA A O 1
ATOM 751 N N . ASN A 1 104 ? 20.231 8.514 -5.671 1.00 54.97 104 ASN A N 1
ATOM 752 C CA . ASN A 1 104 ? 20.464 9.936 -5.938 1.00 54.97 104 ASN A CA 1
ATOM 753 C C . ASN A 1 104 ? 19.327 10.575 -6.752 1.00 54.97 104 ASN A C 1
ATOM 755 O O . ASN A 1 104 ? 19.393 11.752 -7.096 1.00 54.97 104 ASN A O 1
ATOM 759 N N . GLU A 1 105 ? 18.260 9.827 -7.022 1.00 71.56 105 GLU A N 1
ATOM 760 C CA . GLU A 1 105 ? 17.051 10.349 -7.635 1.00 71.56 105 GLU A CA 1
ATOM 761 C C . GLU A 1 105 ? 16.124 10.930 -6.568 1.00 71.56 105 GLU A C 1
ATOM 763 O O . GLU A 1 105 ? 15.504 10.215 -5.777 1.00 71.56 105 GLU A O 1
ATOM 768 N N . THR A 1 106 ? 15.988 12.256 -6.576 1.00 78.06 106 THR A N 1
ATOM 769 C CA . THR A 1 106 ? 15.063 13.021 -5.725 1.00 78.06 106 THR A CA 1
ATOM 770 C C . THR A 1 106 ? 13.643 12.433 -5.722 1.00 78.06 106 THR A C 1
ATOM 772 O O . THR A 1 106 ? 12.974 12.449 -4.689 1.00 78.06 106 THR A O 1
ATOM 775 N N . GLY A 1 107 ? 13.200 11.855 -6.845 1.00 77.44 107 GLY A N 1
ATOM 776 C CA . GLY A 1 107 ? 11.893 11.207 -6.973 1.00 77.44 107 GLY A CA 1
ATOM 777 C C . GLY A 1 107 ? 11.701 10.006 -6.042 1.00 77.44 107 GLY A C 1
ATOM 778 O O . GLY A 1 107 ? 10.668 9.917 -5.379 1.00 77.44 107 GLY A O 1
ATOM 779 N N . ALA A 1 108 ? 12.704 9.130 -5.918 1.00 78.81 108 ALA A N 1
ATOM 780 C CA . ALA A 1 108 ? 12.630 7.950 -5.054 1.00 78.81 108 ALA A CA 1
ATOM 781 C C . ALA A 1 108 ? 12.506 8.340 -3.572 1.00 78.81 108 ALA A C 1
ATOM 783 O O . ALA A 1 108 ? 11.671 7.797 -2.847 1.00 78.81 108 ALA A O 1
ATOM 784 N N . ARG A 1 109 ? 13.262 9.357 -3.140 1.00 82.81 109 ARG A N 1
ATOM 785 C CA . ARG A 1 109 ? 13.215 9.867 -1.760 1.00 82.81 109 ARG A CA 1
ATOM 786 C C . ARG A 1 109 ? 11.870 10.499 -1.425 1.00 82.81 109 ARG A C 1
ATOM 788 O O . ARG A 1 109 ? 11.329 10.243 -0.351 1.00 82.81 109 ARG A O 1
ATOM 795 N N . ILE A 1 110 ? 11.313 11.295 -2.343 1.00 86.38 110 ILE A N 1
ATOM 796 C CA . ILE A 1 110 ? 9.980 11.894 -2.175 1.00 86.38 110 ILE A CA 1
ATOM 797 C C . ILE A 1 110 ? 8.921 10.794 -2.080 1.00 86.38 110 ILE A C 1
ATOM 799 O O . ILE A 1 110 ? 8.108 10.821 -1.159 1.00 86.38 110 ILE A O 1
ATOM 803 N N . ALA A 1 111 ? 8.950 9.805 -2.979 1.00 83.44 111 ALA A N 1
ATOM 804 C CA . ALA A 1 111 ? 8.014 8.684 -2.947 1.00 83.44 111 ALA A CA 1
ATOM 805 C C . ALA A 1 111 ? 8.105 7.908 -1.622 1.00 83.44 111 ALA A C 1
ATOM 807 O O . ALA A 1 111 ? 7.080 7.645 -0.991 1.00 83.44 111 ALA A O 1
ATOM 808 N N . GLY A 1 112 ? 9.324 7.620 -1.152 1.00 86.38 112 GLY A N 1
ATOM 809 C CA . GLY A 1 112 ? 9.561 6.986 0.143 1.00 86.38 112 GLY A CA 1
ATOM 810 C C . GLY A 1 112 ? 9.016 7.807 1.315 1.00 86.38 112 GLY A C 1
ATOM 811 O O . GLY A 1 112 ? 8.322 7.269 2.182 1.00 86.38 112 GLY A O 1
ATOM 812 N N . ALA A 1 113 ? 9.261 9.119 1.334 1.00 89.38 113 ALA A N 1
ATOM 813 C CA . ALA A 1 113 ? 8.745 10.010 2.371 1.00 89.38 113 ALA A CA 1
ATOM 814 C C . ALA A 1 113 ? 7.209 10.030 2.383 1.00 89.38 113 ALA A C 1
ATOM 816 O O . ALA A 1 113 ? 6.600 9.812 3.431 1.00 89.38 113 ALA A O 1
ATOM 817 N N . VAL A 1 114 ? 6.577 10.216 1.220 1.00 90.69 114 VAL A N 1
ATOM 818 C CA . VAL A 1 114 ? 5.112 10.224 1.074 1.00 90.69 114 VAL A CA 1
ATOM 819 C C . VAL A 1 114 ? 4.505 8.899 1.532 1.00 90.69 114 VAL A C 1
ATOM 821 O O . VAL A 1 114 ? 3.558 8.903 2.319 1.00 90.69 114 VAL A O 1
ATOM 824 N N . ALA A 1 115 ? 5.070 7.769 1.100 1.00 88.94 115 ALA A N 1
ATOM 825 C CA . ALA A 1 115 ? 4.614 6.441 1.503 1.00 88.94 115 ALA A CA 1
ATOM 826 C C . ALA A 1 115 ? 4.723 6.234 3.022 1.00 88.94 115 ALA A C 1
ATOM 828 O O . ALA A 1 115 ? 3.797 5.712 3.646 1.00 88.94 115 ALA A O 1
ATOM 829 N N . THR A 1 116 ? 5.813 6.711 3.629 1.00 92.25 116 THR A N 1
ATOM 830 C CA . THR A 1 116 ? 6.029 6.643 5.081 1.00 92.25 116 THR A CA 1
ATOM 831 C C . THR A 1 116 ? 4.984 7.455 5.834 1.00 92.25 116 THR A C 1
ATOM 833 O O . THR A 1 116 ? 4.326 6.926 6.728 1.00 92.25 116 THR A O 1
ATOM 836 N N . PHE A 1 117 ? 4.771 8.717 5.454 1.00 93.00 117 PHE A N 1
ATOM 837 C CA . PHE A 1 117 ? 3.756 9.556 6.092 1.00 93.00 117 PHE A CA 1
ATOM 838 C C . PHE A 1 117 ? 2.352 8.972 5.936 1.00 93.00 117 PHE A C 1
ATOM 840 O O . PHE A 1 117 ? 1.614 8.907 6.917 1.00 93.00 117 PHE A O 1
ATOM 847 N N . ALA A 1 118 ? 1.995 8.488 4.744 1.00 91.88 118 ALA A N 1
ATOM 848 C CA . ALA A 1 118 ? 0.711 7.832 4.517 1.00 91.88 118 ALA A CA 1
ATOM 849 C C . ALA A 1 118 ? 0.527 6.617 5.441 1.00 91.88 118 ALA A C 1
ATOM 851 O O . ALA A 1 118 ? -0.537 6.468 6.048 1.00 91.88 118 ALA A O 1
ATOM 852 N N . ALA A 1 119 ? 1.568 5.794 5.605 1.00 92.19 119 ALA A N 1
ATOM 853 C CA . ALA A 1 119 ? 1.497 4.614 6.453 1.00 92.19 119 ALA A CA 1
ATOM 854 C C . ALA A 1 119 ? 1.374 4.940 7.943 1.00 92.19 119 ALA A C 1
ATOM 856 O O . ALA A 1 119 ? 0.560 4.337 8.648 1.00 92.19 119 ALA A O 1
ATOM 857 N N . LEU A 1 120 ? 2.111 5.946 8.414 1.00 94.50 120 LEU A N 1
ATOM 858 C CA . LEU A 1 120 ? 1.996 6.440 9.784 1.00 94.50 120 LEU A CA 1
ATOM 859 C C . LEU A 1 120 ? 0.612 7.038 10.062 1.00 94.50 120 LEU A C 1
ATOM 861 O O . LEU A 1 120 ? 0.032 6.751 11.107 1.00 94.50 120 LEU A O 1
ATOM 865 N N . ILE A 1 121 ? 0.043 7.802 9.121 1.00 94.06 121 ILE A N 1
ATOM 866 C CA . ILE A 1 121 ? -1.328 8.329 9.227 1.00 94.06 121 ILE A CA 1
ATOM 867 C C . ILE A 1 121 ? -2.336 7.179 9.318 1.00 94.06 121 ILE A C 1
ATOM 869 O O . ILE A 1 121 ? -3.216 7.197 10.178 1.00 94.06 121 ILE A O 1
ATOM 873 N N . GLY A 1 122 ? -2.194 6.157 8.469 1.00 91.12 122 GLY A N 1
ATOM 874 C CA . GLY A 1 122 ? -3.069 4.988 8.475 1.00 91.12 122 GLY A CA 1
ATOM 875 C C . GLY A 1 122 ? -3.026 4.219 9.799 1.00 91.12 122 GLY A C 1
ATOM 876 O O . GLY A 1 122 ? -4.070 3.896 10.365 1.00 91.12 122 GLY A O 1
ATOM 877 N N . LEU A 1 123 ? -1.827 3.953 10.323 1.00 93.62 123 LEU A N 1
ATOM 878 C CA . LEU A 1 123 ? -1.653 3.281 11.615 1.00 93.62 123 LEU A CA 1
ATOM 879 C C . LEU A 1 123 ? -2.153 4.140 12.781 1.00 93.62 123 LEU A C 1
ATOM 881 O O . LEU A 1 123 ? -2.861 3.634 13.650 1.00 93.62 123 LEU A O 1
ATOM 885 N N . GLY A 1 124 ? -1.843 5.437 12.781 1.00 92.31 124 GLY A N 1
ATOM 886 C CA . GLY A 1 124 ? -2.307 6.375 13.800 1.00 92.31 124 GLY A CA 1
ATOM 887 C C . GLY A 1 124 ? -3.831 6.450 13.854 1.00 92.31 124 GLY A C 1
ATOM 888 O O . GLY A 1 124 ? -4.417 6.292 14.924 1.00 92.31 124 GLY A O 1
ATOM 889 N N . ALA A 1 125 ? -4.488 6.583 12.699 1.00 91.06 125 ALA A N 1
ATOM 890 C CA . ALA A 1 125 ? -5.947 6.582 12.606 1.00 91.06 125 ALA A CA 1
ATOM 891 C C . ALA A 1 125 ? -6.556 5.276 13.136 1.00 91.06 125 ALA A C 1
ATOM 893 O O . ALA A 1 125 ? -7.551 5.308 13.860 1.00 91.06 125 ALA A O 1
ATOM 894 N N . LEU A 1 126 ? -5.937 4.129 12.836 1.00 91.06 126 LEU A N 1
ATOM 895 C CA . LEU A 1 126 ? -6.381 2.837 13.353 1.00 91.06 126 LEU A CA 1
ATOM 896 C C . LEU A 1 126 ? -6.284 2.757 14.885 1.00 91.06 126 LEU A C 1
ATOM 898 O O . LEU A 1 126 ? -7.203 2.245 15.528 1.00 91.06 126 LEU A O 1
ATOM 902 N N . ILE A 1 127 ? -5.182 3.236 15.468 1.00 91.88 127 ILE A N 1
ATOM 903 C CA . ILE A 1 127 ? -4.954 3.217 16.920 1.00 91.88 127 ILE A CA 1
ATOM 904 C C . ILE A 1 127 ? -5.948 4.139 17.630 1.00 91.88 127 ILE A C 1
ATOM 906 O O . ILE A 1 127 ? -6.604 3.707 18.576 1.00 91.88 127 ILE A O 1
ATOM 910 N N . VAL A 1 128 ? -6.115 5.370 17.139 1.00 88.50 128 VAL A N 1
ATOM 911 C CA . VAL A 1 128 ? -7.076 6.335 17.697 1.00 88.50 128 VAL A CA 1
ATOM 912 C C . VAL A 1 128 ? -8.496 5.776 17.628 1.00 88.50 128 VAL A C 1
ATOM 914 O O . VAL A 1 128 ? -9.191 5.736 18.639 1.00 88.50 128 VAL A O 1
ATOM 917 N N . GLY A 1 129 ? -8.903 5.231 16.476 1.00 83.88 129 GLY A N 1
ATOM 918 C CA . GLY A 1 129 ? -10.228 4.625 16.320 1.00 83.88 129 GLY A CA 1
ATOM 919 C C . GLY A 1 129 ? -10.482 3.442 17.265 1.00 83.88 129 GLY A C 1
ATOM 920 O O . GLY A 1 129 ? -11.615 3.225 17.693 1.00 83.88 129 GLY A O 1
ATOM 921 N N . ARG A 1 130 ? -9.438 2.684 17.628 1.00 83.69 130 ARG A N 1
ATOM 922 C CA . ARG A 1 130 ? -9.519 1.594 18.615 1.00 83.69 130 ARG A CA 1
ATOM 923 C C . ARG A 1 130 ? -9.682 2.116 20.043 1.00 83.69 130 ARG A C 1
ATOM 925 O O . ARG A 1 130 ? -10.518 1.577 20.765 1.00 83.69 130 ARG A O 1
ATOM 932 N N . ALA A 1 131 ? -8.925 3.145 20.423 1.00 81.12 131 ALA A N 1
ATOM 933 C CA . ALA A 1 131 ? -8.980 3.743 21.757 1.00 81.12 131 ALA A CA 1
ATOM 934 C C . ALA A 1 131 ? -10.364 4.351 22.056 1.00 81.12 131 ALA A C 1
ATOM 936 O O . ALA A 1 131 ? -10.982 4.013 23.068 1.00 81.12 131 ALA A O 1
ATOM 937 N N . SER A 1 132 ? -10.919 5.129 21.120 1.00 77.44 132 SER A N 1
ATOM 938 C CA . SER A 1 132 ? -12.256 5.731 21.263 1.00 77.44 132 SER A CA 1
ATOM 939 C C . SER A 1 132 ? -13.381 4.683 21.347 1.00 77.44 132 SER A C 1
ATOM 941 O O . SER A 1 132 ? -14.409 4.884 22.000 1.00 77.44 132 SER A O 1
ATOM 943 N N . GLY A 1 133 ? -13.193 3.526 20.702 1.00 67.19 133 GLY A N 1
ATOM 944 C CA . GLY A 1 133 ? -14.140 2.412 20.757 1.00 67.19 133 GLY A CA 1
ATOM 945 C C . GLY A 1 133 ? -14.163 1.687 22.110 1.00 67.19 133 GLY A C 1
ATOM 946 O O . GLY A 1 133 ? -15.223 1.215 22.525 1.00 67.19 133 GLY A O 1
ATOM 947 N N . SER A 1 134 ? -13.025 1.605 22.814 1.00 66.25 134 SER A N 1
ATOM 948 C CA . SER A 1 134 ? -12.949 0.985 24.149 1.00 66.25 134 SER A CA 1
ATOM 949 C C . SER A 1 134 ? -13.583 1.838 25.248 1.00 66.25 134 SER A C 1
ATOM 951 O O . SER A 1 134 ? -14.290 1.290 26.092 1.00 66.25 134 SER A O 1
ATOM 953 N N . GLU A 1 135 ? -13.421 3.164 25.199 1.00 61.97 135 GLU A N 1
ATOM 954 C CA . GLU A 1 135 ? -14.027 4.089 26.175 1.00 61.97 135 GLU A CA 1
ATOM 955 C C . GLU A 1 135 ? -15.561 4.025 26.156 1.00 61.97 135 GLU A C 1
ATOM 957 O O . GLU A 1 135 ? -16.222 4.149 27.184 1.00 61.97 135 GLU A O 1
ATOM 962 N N . THR A 1 136 ? -16.143 3.765 24.983 1.00 59.19 136 THR A N 1
ATOM 963 C CA . THR A 1 136 ? -17.601 3.689 24.824 1.00 59.19 136 THR A CA 1
ATOM 964 C C . THR A 1 136 ? -18.190 2.414 25.436 1.00 59.19 136 THR A C 1
ATOM 966 O O . THR A 1 136 ? -19.315 2.449 25.924 1.00 59.19 136 THR A O 1
ATOM 969 N N . LYS A 1 137 ? -17.461 1.288 25.430 1.00 59.81 137 LYS A N 1
ATOM 970 C CA . LYS A 1 137 ? -17.957 0.024 26.005 1.00 59.81 137 LYS A CA 1
ATOM 971 C C . LYS A 1 137 ? -17.906 0.018 27.533 1.00 59.81 137 LYS A C 1
ATOM 973 O O . LYS A 1 137 ? -18.883 -0.389 28.148 1.00 59.81 137 LYS A O 1
ATOM 978 N N . GLY A 1 138 ? -16.828 0.534 28.130 1.00 60.22 138 GLY A N 1
ATOM 979 C CA . GLY A 1 138 ? -16.691 0.586 29.592 1.00 60.22 138 GLY A CA 1
ATOM 980 C C . GLY A 1 138 ? -17.757 1.450 30.275 1.00 60.22 138 GLY A C 1
ATOM 981 O O . GLY A 1 138 ? -18.246 1.099 31.337 1.00 60.22 138 GLY A O 1
ATOM 982 N N . ASN A 1 139 ? -18.197 2.531 29.626 1.00 59.41 139 ASN A N 1
ATOM 983 C CA . ASN A 1 139 ? -19.172 3.469 30.196 1.00 59.41 139 ASN A CA 1
ATOM 984 C C . ASN A 1 139 ? -20.638 2.976 30.130 1.00 59.41 139 ASN A C 1
ATOM 986 O O . ASN A 1 139 ? -21.537 3.614 30.675 1.00 59.41 139 ASN A O 1
ATOM 990 N N . VAL A 1 140 ? -20.904 1.881 29.405 1.00 60.72 140 VAL A N 1
ATOM 991 C CA . VAL A 1 140 ? -22.245 1.278 29.270 1.00 60.72 140 VAL A CA 1
ATOM 992 C C . VAL A 1 140 ? -22.446 0.132 30.263 1.00 60.72 140 VAL A C 1
ATOM 994 O O . VAL A 1 140 ? -23.578 -0.122 30.654 1.00 60.72 140 VAL A O 1
ATOM 997 N N . GLU A 1 141 ? -21.373 -0.528 30.701 1.00 59.78 141 GLU A N 1
ATOM 998 C CA . GLU A 1 141 ? -21.438 -1.623 31.682 1.00 59.78 141 GLU A CA 1
ATOM 999 C C . GLU A 1 141 ? -21.481 -1.130 33.143 1.00 59.78 141 GLU A C 1
ATOM 1001 O O . GLU A 1 141 ? -21.738 -1.922 34.043 1.00 59.78 141 GLU A O 1
ATOM 1006 N N . GLU A 1 142 ? -21.274 0.170 33.387 1.00 57.62 142 GLU A N 1
ATOM 1007 C CA . GLU A 1 142 ? -21.248 0.778 34.731 1.00 57.62 142 GLU A CA 1
ATOM 1008 C C . GLU A 1 142 ? -22.569 1.479 35.139 1.00 57.62 142 GLU A C 1
ATOM 1010 O O . GLU A 1 142 ? -22.616 2.181 36.149 1.00 57.62 142 GLU A O 1
ATOM 1015 N N . LYS A 1 143 ? -23.652 1.311 34.365 1.00 46.59 143 LYS A N 1
ATOM 1016 C CA . LYS A 1 143 ? -24.999 1.838 34.665 1.00 46.59 143 LYS A CA 1
ATOM 1017 C C . LYS A 1 143 ? -26.018 0.728 34.864 1.00 46.59 143 LYS A C 1
ATOM 1019 O O . LYS A 1 143 ? -26.892 0.923 35.738 1.00 46.59 143 LYS A O 1
#

Radius of gyration: 18.8 Å; chains: 1; bounding box: 47×26×60 Å

Foldseek 3Di:
DLVVLLLVLLLLLLVLLLVQLCVLLVVLVVLVVCCVPPNFDDDPVQRDSVNSVVSSVVSNVVSVVSNVLSVCSNVVNPVSPVVSLVVLVVLLVVLVCQCPPPPPDPVSNVSSVVSNVSSCSSVVSVVSSVVSVVVVVVVVVVD

Secondary structure (DSSP, 8-state):
-HHHHHHHHHHHHHHHHHHHHHHHHHHHHHHHHHHHHH---S-TTT--HHHHHHHHHHHHHHHHHHHHHHHHHHTT-GGGHHHHHHHHHHHHHHHHHHHHSS---HHHHHHHHHHHHHHHHHHHHHHHHHHHHHHHHHHHHT-

Sequence (143 aa):
MAGMEQRTADRVTALTAAVQAAFLIGYAVVIAYLLVSRGPEGPEEVASGPGVAAEVVTFALFGAGVVVVAVGRWNGRSWSTVPFVVVQLLTLTVSFPLILGQANETGARIAGAVATFAALIGLGALIVGRASGSETKGNVEEK

pLDDT: mean 83.97, std 12.08, range [46.59, 96.81]